Protein AF-A0A6J3LNY9-F1 (afdb_monomer)

Radius of gyration: 37.75 Å; Cα contacts (8 Å, |Δi|>4): 41; chains: 1; bounding box: 71×42×102 Å

Foldseek 3Di:
DQDDQDQDPVSLVVLVVVLVVLVVVDDPVSVVNNVSSVVSNVVNVVVVVVVVVVVVVVVVVVVVVVVVVVCVVPDDDPPPDPDDDDDPVNVVVVVVVVVVLVPDPPVVNVVVVVVVVVVVVVPPPPPVPPPDDDDDDDDDDDDDDDDDDPDDDDDDDDDD

Structure (mmCIF, N/CA/C/O backbone):
data_AF-A0A6J3LNY9-F1
#
_entry.id   AF-A0A6J3LNY9-F1
#
loop_
_atom_site.group_PDB
_atom_site.id
_atom_site.type_symbol
_atom_site.label_atom_id
_atom_site.label_alt_id
_atom_site.label_comp_id
_atom_site.label_asym_id
_atom_site.label_entity_id
_atom_site.label_seq_id
_atom_site.pdbx_PDB_ins_code
_atom_site.Cartn_x
_atom_site.Cartn_y
_atom_site.Cartn_z
_atom_site.occupancy
_atom_site.B_iso_or_equiv
_atom_site.auth_seq_id
_atom_site.auth_comp_id
_atom_site.auth_asym_id
_atom_site.auth_atom_id
_atom_site.pdbx_PDB_model_num
ATOM 1 N N . MET A 1 1 ? 9.062 6.032 -31.598 1.00 49.16 1 MET A N 1
ATOM 2 C CA . MET A 1 1 ? 7.936 6.271 -30.668 1.00 49.16 1 MET A CA 1
ATOM 3 C C . MET A 1 1 ? 8.388 5.946 -29.255 1.00 49.16 1 MET A C 1
ATOM 5 O O . MET A 1 1 ? 9.077 4.951 -29.087 1.00 49.16 1 MET A O 1
ATOM 9 N N . THR A 1 2 ? 8.086 6.791 -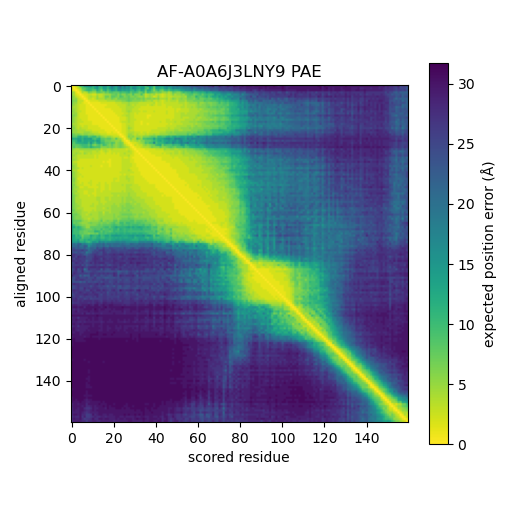28.270 1.00 60.56 2 THR A N 1
ATOM 10 C CA . THR A 1 2 ? 8.426 6.528 -26.861 1.00 60.56 2 THR A CA 1
ATOM 11 C C . THR A 1 2 ? 7.275 5.794 -26.175 1.00 60.56 2 THR A C 1
ATOM 13 O O . THR A 1 2 ? 6.154 6.304 -26.232 1.00 60.56 2 THR A O 1
ATOM 16 N N . PRO A 1 3 ? 7.514 4.640 -25.529 1.00 70.31 3 PRO A N 1
ATOM 17 C CA . PRO A 1 3 ? 6.469 3.907 -24.833 1.00 70.31 3 PRO A CA 1
ATOM 18 C C . PRO A 1 3 ? 5.988 4.672 -23.593 1.00 70.31 3 PRO A C 1
ATOM 20 O O . PRO A 1 3 ? 6.755 5.360 -22.907 1.00 70.31 3 PRO A O 1
ATOM 23 N N . VAL A 1 4 ? 4.690 4.551 -23.322 1.00 83.12 4 VAL A N 1
ATOM 24 C CA . VAL A 1 4 ? 4.055 5.019 -22.084 1.00 83.12 4 VAL A CA 1
ATOM 25 C C . VAL A 1 4 ? 4.653 4.250 -20.901 1.00 83.12 4 VAL A C 1
ATOM 27 O O . VAL A 1 4 ? 5.091 3.112 -21.059 1.00 83.12 4 VAL A O 1
ATOM 30 N N . THR A 1 5 ? 4.721 4.881 -19.724 1.00 88.75 5 THR A N 1
ATOM 31 C CA . THR A 1 5 ? 5.184 4.197 -18.508 1.00 88.75 5 THR A CA 1
ATOM 32 C C . THR A 1 5 ? 4.255 3.011 -18.232 1.00 88.75 5 THR A C 1
ATOM 34 O O . THR A 1 5 ? 3.054 3.239 -18.077 1.00 88.75 5 THR A O 1
ATOM 37 N N . PRO A 1 6 ? 4.760 1.768 -18.201 1.00 89.31 6 PRO A N 1
ATOM 38 C CA . PRO A 1 6 ? 3.914 0.616 -17.946 1.00 89.31 6 PRO A CA 1
ATOM 39 C C . PRO A 1 6 ? 3.489 0.590 -16.477 1.00 89.31 6 PRO A C 1
ATOM 41 O O . PRO A 1 6 ? 4.285 0.908 -15.596 1.00 89.31 6 PRO A O 1
ATOM 44 N N . VAL A 1 7 ? 2.240 0.202 -16.239 1.00 88.69 7 VAL A N 1
ATOM 45 C CA . VAL A 1 7 ? 1.678 -0.008 -14.894 1.00 88.69 7 VAL A CA 1
ATOM 46 C C . VAL A 1 7 ? 1.586 -1.507 -14.585 1.00 88.69 7 VAL A C 1
ATOM 48 O O . VAL A 1 7 ? 1.800 -1.924 -13.453 1.00 88.69 7 VAL A O 1
ATOM 51 N N . ASP A 1 8 ? 1.394 -2.326 -15.622 1.00 91.88 8 ASP A N 1
ATOM 52 C CA . ASP A 1 8 ? 1.154 -3.760 -15.484 1.00 91.88 8 ASP A CA 1
ATOM 53 C C . ASP A 1 8 ? 2.411 -4.593 -15.772 1.00 91.88 8 ASP A C 1
ATOM 55 O O . ASP A 1 8 ? 3.293 -4.202 -16.547 1.00 91.88 8 ASP A O 1
ATOM 59 N N . LEU A 1 9 ? 2.448 -5.818 -15.239 1.00 91.44 9 LEU A N 1
ATOM 60 C CA . LEU A 1 9 ? 3.546 -6.771 -15.445 1.00 91.44 9 LEU A CA 1
ATOM 61 C C . LEU A 1 9 ? 3.817 -7.064 -16.933 1.00 91.44 9 LEU A C 1
ATOM 63 O O . LEU A 1 9 ? 4.973 -7.164 -17.352 1.00 91.44 9 LEU A O 1
ATOM 67 N N . ALA A 1 10 ? 2.766 -7.163 -17.751 1.00 93.62 10 ALA A N 1
ATOM 68 C CA . ALA A 1 10 ? 2.891 -7.351 -19.197 1.00 93.62 10 ALA A CA 1
ATOM 69 C C . ALA A 1 10 ? 3.599 -6.159 -19.870 1.00 93.62 10 ALA A C 1
ATOM 71 O O . ALA A 1 10 ? 4.460 -6.337 -20.729 1.00 93.62 10 ALA A O 1
ATOM 72 N N . GLY A 1 11 ? 3.300 -4.934 -19.431 1.00 92.31 11 GLY A N 1
ATOM 73 C CA . GLY A 1 11 ? 3.968 -3.731 -19.922 1.00 92.31 11 GLY A CA 1
ATOM 74 C C . GLY A 1 11 ? 5.434 -3.656 -19.487 1.00 92.31 11 GLY A C 1
ATOM 75 O O . GLY A 1 11 ? 6.296 -3.291 -20.286 1.00 92.31 11 GLY A O 1
ATOM 76 N N . ILE A 1 12 ? 5.736 -4.044 -18.244 1.00 93.56 12 ILE A N 1
ATOM 77 C CA . ILE A 1 12 ? 7.108 -4.082 -17.712 1.00 93.56 12 ILE A CA 1
ATOM 78 C C . ILE A 1 12 ? 7.957 -5.116 -18.463 1.00 93.56 12 ILE A C 1
ATOM 80 O O . ILE A 1 12 ? 9.086 -4.822 -18.857 1.00 93.56 12 ILE A O 1
ATOM 84 N N . THR A 1 13 ? 7.419 -6.315 -18.698 1.00 94.31 13 THR A N 1
ATOM 85 C CA . THR A 1 13 ? 8.114 -7.377 -19.446 1.00 94.31 13 THR A CA 1
ATOM 86 C C . THR A 1 13 ? 8.348 -6.984 -20.903 1.00 94.31 13 THR A C 1
ATOM 88 O O . THR A 1 13 ? 9.477 -7.099 -21.379 1.00 94.31 13 THR A O 1
ATOM 91 N N . ALA A 1 14 ? 7.347 -6.404 -21.572 1.00 94.31 14 ALA A N 1
ATOM 92 C CA . ALA A 1 14 ? 7.508 -5.864 -22.920 1.00 94.31 14 ALA A CA 1
ATOM 93 C C . ALA A 1 14 ? 8.580 -4.760 -22.981 1.00 94.31 14 ALA A C 1
ATOM 95 O O . ALA A 1 14 ? 9.431 -4.772 -23.873 1.00 94.31 14 ALA A O 1
ATOM 96 N N . LEU A 1 15 ? 8.590 -3.830 -22.017 1.00 93.94 15 LEU A N 1
ATOM 97 C CA . LEU A 1 15 ? 9.594 -2.763 -21.943 1.00 93.94 15 LEU A CA 1
ATOM 98 C C . LEU A 1 15 ? 11.005 -3.322 -21.718 1.00 93.94 15 LEU A C 1
ATOM 100 O O . LEU A 1 15 ? 11.955 -2.867 -22.353 1.00 93.94 15 LEU A O 1
ATOM 104 N N . ARG A 1 16 ? 11.148 -4.341 -20.867 1.00 94.19 16 ARG A N 1
ATOM 105 C CA . ARG A 1 16 ? 12.418 -5.046 -20.651 1.00 94.19 16 ARG A CA 1
ATOM 106 C C . ARG A 1 16 ? 12.937 -5.686 -21.943 1.00 94.19 16 ARG A C 1
ATOM 108 O O . ARG A 1 16 ? 14.130 -5.602 -22.227 1.00 94.19 16 ARG A O 1
ATOM 115 N N . ASP A 1 17 ? 12.063 -6.294 -22.737 1.00 94.38 17 ASP A N 1
ATOM 116 C CA . ASP A 1 17 ? 12.452 -6.937 -23.995 1.00 94.38 17 ASP A CA 1
ATOM 117 C C . ASP A 1 17 ? 12.798 -5.901 -25.089 1.00 94.38 17 ASP A C 1
ATOM 119 O O . ASP A 1 17 ? 13.647 -6.153 -25.946 1.00 94.38 17 ASP A O 1
ATOM 123 N N . VAL A 1 18 ? 12.201 -4.701 -25.051 1.00 92.75 18 VAL A N 1
ATOM 124 C CA . VAL A 1 18 ? 12.632 -3.549 -25.869 1.00 92.75 18 VAL A CA 1
ATOM 125 C C . VAL A 1 18 ? 14.023 -3.067 -25.450 1.00 92.75 18 VAL A C 1
ATOM 127 O O . VAL A 1 18 ? 14.888 -2.931 -26.308 1.00 92.75 18 VAL A O 1
ATOM 130 N N . ILE A 1 19 ? 14.272 -2.890 -24.149 1.00 92.94 19 ILE A N 1
ATOM 131 C CA . ILE A 1 19 ? 15.594 -2.510 -23.619 1.00 92.94 19 ILE A CA 1
ATOM 132 C C . ILE A 1 19 ? 16.662 -3.511 -24.065 1.00 92.94 19 ILE A C 1
ATOM 134 O O . ILE A 1 19 ? 17.732 -3.112 -24.510 1.00 92.94 19 ILE A O 1
ATOM 138 N N . ARG A 1 20 ? 16.366 -4.815 -24.002 1.00 93.31 20 ARG A N 1
ATOM 139 C CA . ARG A 1 20 ? 17.298 -5.863 -24.441 1.00 93.31 20 ARG A CA 1
ATOM 140 C C . ARG A 1 20 ? 17.686 -5.720 -25.916 1.00 93.31 20 ARG A C 1
ATOM 142 O O . ARG A 1 20 ? 18.844 -5.948 -26.241 1.00 93.31 20 ARG A O 1
ATOM 149 N N . ARG A 1 21 ? 16.743 -5.334 -26.781 1.00 90.25 21 ARG A N 1
ATOM 150 C CA . ARG A 1 21 ? 17.007 -5.073 -28.206 1.00 90.25 21 ARG A CA 1
ATOM 151 C C . ARG A 1 21 ? 17.823 -3.800 -28.410 1.00 90.25 21 ARG A C 1
ATOM 153 O O . ARG A 1 21 ? 18.795 -3.832 -29.150 1.00 90.25 21 ARG A O 1
ATOM 160 N N . ASP A 1 22 ? 17.487 -2.721 -27.705 1.00 90.00 22 ASP A N 1
ATOM 161 C CA . ASP A 1 22 ? 18.223 -1.453 -27.807 1.00 90.00 22 ASP A CA 1
ATOM 162 C C . ASP A 1 22 ? 19.680 -1.576 -27.309 1.00 90.00 22 ASP A C 1
ATOM 164 O O . ASP A 1 22 ? 20.552 -0.862 -27.784 1.00 90.00 22 ASP A O 1
ATOM 168 N N . VAL A 1 23 ? 19.969 -2.499 -26.382 1.00 90.62 23 VAL A N 1
ATOM 169 C CA . VAL A 1 23 ? 21.345 -2.816 -25.940 1.00 90.62 23 VAL A CA 1
ATOM 170 C C . VAL A 1 23 ? 22.136 -3.596 -26.997 1.00 90.62 23 VAL A C 1
ATOM 172 O O . VAL A 1 23 ? 23.360 -3.522 -27.018 1.00 90.62 23 VAL A O 1
ATOM 175 N N . GLN A 1 24 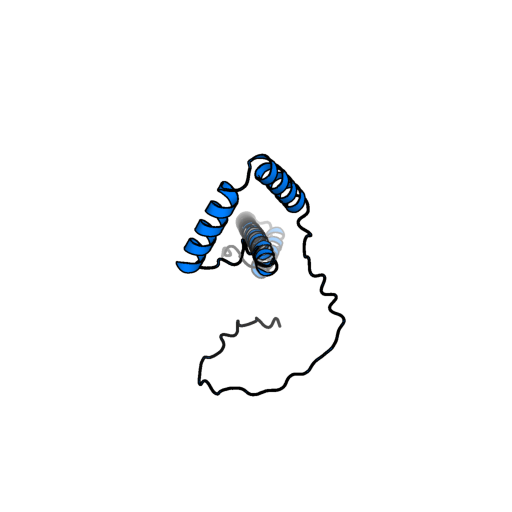? 21.468 -4.369 -27.855 1.00 89.12 24 GLN A N 1
ATOM 176 C CA . GLN A 1 24 ? 22.127 -5.136 -28.921 1.00 89.12 24 GLN A CA 1
ATOM 177 C C . GLN A 1 24 ? 22.476 -4.266 -30.136 1.00 89.12 24 GLN A C 1
ATOM 179 O O . GLN A 1 24 ? 23.406 -4.592 -30.868 1.00 89.12 24 GLN A O 1
ATOM 184 N N . ASP A 1 25 ? 21.753 -3.165 -30.327 1.00 84.19 25 ASP A N 1
ATOM 185 C CA . ASP A 1 25 ? 21.908 -2.218 -31.429 1.00 84.19 25 ASP A CA 1
ATOM 186 C C . ASP A 1 25 ? 22.476 -0.896 -30.892 1.00 84.19 25 ASP A C 1
ATOM 188 O O . ASP A 1 25 ? 21.738 0.052 -30.657 1.00 84.19 25 ASP A O 1
ATOM 192 N N . LEU A 1 26 ? 23.776 -0.855 -30.577 1.00 84.06 26 LEU A N 1
ATOM 193 C CA . LEU A 1 26 ? 24.448 0.295 -29.947 1.00 84.06 26 LEU A CA 1
ATOM 194 C C . LEU A 1 26 ? 24.880 1.340 -30.992 1.00 84.06 26 LEU A C 1
ATOM 196 O O . LEU A 1 26 ? 26.055 1.433 -31.346 1.00 84.06 26 LEU A O 1
ATOM 200 N N . ASP A 1 27 ? 23.925 2.137 -31.471 1.00 85.19 27 ASP A N 1
ATOM 201 C CA . ASP A 1 27 ? 24.157 3.355 -32.247 1.00 85.19 27 ASP A CA 1
ATOM 202 C C . ASP A 1 27 ? 23.900 4.625 -31.398 1.00 85.19 27 ASP A C 1
ATOM 204 O O . ASP A 1 27 ? 23.407 4.590 -30.265 1.00 85.19 27 ASP A O 1
ATOM 208 N N . SER A 1 28 ? 24.247 5.801 -31.922 1.00 75.62 28 SER A N 1
ATOM 209 C CA . SER A 1 28 ? 24.056 7.067 -31.195 1.00 75.62 28 SER A CA 1
ATOM 210 C C . SER A 1 28 ? 22.579 7.400 -30.918 1.00 75.62 28 SER A C 1
ATOM 212 O O . SER A 1 28 ? 22.269 8.045 -29.912 1.00 75.62 28 SER A O 1
ATOM 214 N N . GLY A 1 29 ? 21.649 6.945 -31.764 1.00 78.88 29 GLY A N 1
ATOM 215 C CA . GLY A 1 29 ? 20.207 7.117 -31.575 1.00 78.88 29 GLY A CA 1
ATOM 216 C C . GLY A 1 29 ? 19.612 6.148 -30.546 1.00 78.88 29 GLY A C 1
ATOM 217 O O . GLY A 1 29 ? 18.656 6.492 -29.839 1.00 78.88 29 GLY A O 1
ATOM 218 N N . SER A 1 30 ? 20.186 4.959 -30.418 1.00 80.00 30 SER A N 1
ATOM 219 C CA . SER A 1 30 ? 19.773 3.884 -29.533 1.00 80.00 30 SER A CA 1
ATOM 220 C C . SER A 1 30 ? 20.188 4.176 -28.104 1.00 80.00 30 SER A C 1
ATOM 222 O O . SER A 1 30 ? 19.387 3.935 -27.208 1.00 80.00 30 SER A O 1
ATOM 224 N N . HIS A 1 31 ? 21.330 4.837 -27.879 1.00 87.75 31 HIS A N 1
ATOM 225 C CA . HIS A 1 31 ? 21.722 5.331 -26.556 1.00 87.75 31 HIS A CA 1
ATOM 226 C C . HIS A 1 31 ? 20.648 6.236 -25.935 1.00 87.75 31 HIS A C 1
ATOM 228 O O . HIS A 1 31 ? 20.251 6.040 -24.783 1.00 87.75 31 HIS A O 1
ATOM 234 N N . HIS A 1 32 ? 20.111 7.187 -26.707 1.00 89.00 32 HIS A N 1
ATOM 235 C CA . HIS A 1 32 ? 19.043 8.078 -26.232 1.00 89.00 32 HIS A CA 1
ATOM 236 C C . HIS A 1 32 ? 17.734 7.329 -25.958 1.00 89.00 32 HIS A C 1
ATOM 238 O O . HIS A 1 32 ? 17.039 7.591 -24.973 1.00 89.00 32 HIS A O 1
ATOM 244 N N . ARG A 1 33 ? 17.372 6.382 -26.831 1.00 90.19 33 ARG A N 1
ATOM 245 C CA . ARG A 1 33 ? 16.165 5.553 -26.668 1.00 90.19 33 ARG A CA 1
ATOM 246 C C . ARG A 1 3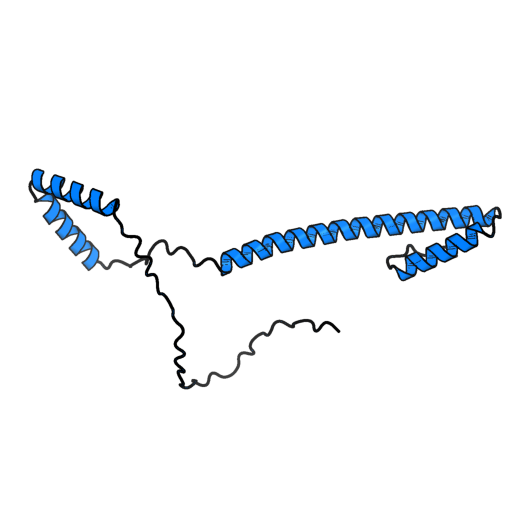3 ? 16.280 4.638 -25.448 1.00 90.19 33 ARG A C 1
ATOM 248 O O . ARG A 1 33 ? 15.356 4.601 -24.637 1.00 90.19 33 ARG A O 1
ATOM 255 N N . LEU A 1 34 ? 17.431 3.996 -25.277 1.00 92.06 34 LEU A N 1
ATOM 256 C CA . LEU A 1 34 ? 17.773 3.148 -24.144 1.00 92.06 34 LEU A CA 1
ATOM 257 C C . LEU A 1 34 ? 17.680 3.928 -22.833 1.00 92.06 34 LEU A C 1
ATOM 259 O O . LEU A 1 34 ? 17.000 3.483 -21.910 1.00 92.06 34 LEU A O 1
ATOM 263 N N . GLN A 1 35 ? 18.271 5.125 -22.770 1.00 92.75 35 GLN A N 1
ATOM 264 C CA . GLN A 1 35 ? 18.183 5.988 -21.591 1.00 92.75 35 GLN A CA 1
ATOM 265 C C . GLN A 1 35 ? 16.724 6.286 -21.219 1.00 92.75 35 GLN A C 1
ATOM 267 O O . GLN A 1 35 ? 16.339 6.153 -20.056 1.00 92.75 35 GLN A O 1
ATOM 272 N N . LYS A 1 36 ? 15.882 6.631 -22.201 1.00 92.69 36 LYS A N 1
ATOM 273 C CA . LYS A 1 36 ? 14.449 6.866 -21.968 1.00 92.69 36 LYS A CA 1
ATOM 274 C C . LYS A 1 36 ? 13.731 5.614 -21.472 1.00 92.69 36 LYS A C 1
ATOM 276 O O . LYS A 1 36 ? 12.925 5.706 -20.550 1.00 92.69 36 LYS A O 1
ATOM 281 N N . HIS A 1 37 ? 14.000 4.452 -22.060 1.00 93.50 37 HIS A N 1
ATOM 282 C CA . HIS A 1 37 ? 13.359 3.202 -21.656 1.00 93.50 37 HIS A CA 1
ATOM 283 C C . HIS A 1 37 ? 13.766 2.774 -20.242 1.00 93.50 37 HIS A C 1
ATOM 285 O O . HIS A 1 37 ? 12.905 2.369 -19.463 1.00 93.50 37 HIS A O 1
ATOM 291 N N . VAL A 1 38 ? 15.034 2.952 -19.869 1.00 94.31 38 VAL A N 1
ATOM 292 C CA . VAL A 1 38 ? 15.518 2.707 -18.501 1.00 94.31 38 VAL A CA 1
ATOM 293 C C . VAL A 1 38 ? 14.852 3.657 -17.505 1.00 94.31 38 VAL A C 1
ATOM 295 O O . VAL A 1 38 ? 14.363 3.207 -16.472 1.00 94.31 38 VAL A O 1
ATOM 298 N N . GLN A 1 39 ? 14.740 4.950 -17.829 1.00 95.25 39 GLN A N 1
ATOM 299 C CA . GLN A 1 39 ? 14.010 5.907 -16.987 1.00 95.25 39 GLN A CA 1
ATOM 300 C C . GLN A 1 39 ? 12.540 5.505 -16.800 1.00 95.25 39 GLN A C 1
ATOM 302 O O . GLN A 1 39 ? 12.005 5.602 -15.697 1.00 95.25 39 GLN A O 1
ATOM 307 N N . LYS A 1 40 ? 11.881 5.013 -17.856 1.00 94.50 40 LYS A N 1
ATOM 308 C CA . LYS A 1 40 ? 10.500 4.515 -17.777 1.00 94.50 40 LYS A CA 1
ATOM 309 C C . LYS A 1 40 ? 10.376 3.271 -16.910 1.00 94.50 40 LYS A C 1
ATOM 311 O O . LYS A 1 40 ? 9.437 3.193 -16.123 1.00 94.50 40 LYS A O 1
ATOM 316 N N . LEU A 1 41 ? 11.318 2.340 -17.022 1.00 94.62 41 LEU A N 1
ATOM 317 C CA . LEU A 1 41 ? 11.351 1.144 -16.188 1.00 94.62 41 LEU A CA 1
ATOM 318 C C . LEU A 1 41 ? 11.565 1.503 -14.711 1.00 94.62 41 LEU A C 1
ATOM 320 O O . LEU A 1 41 ? 10.833 1.007 -13.860 1.00 94.62 41 LEU A O 1
ATOM 324 N N . SER A 1 42 ? 12.498 2.415 -14.418 1.00 95.44 42 SER A N 1
ATOM 325 C CA . SER A 1 42 ? 12.708 2.946 -13.064 1.00 95.44 42 SER A CA 1
ATOM 326 C C . SER A 1 42 ? 11.431 3.575 -12.521 1.00 95.44 42 SER A C 1
ATOM 328 O O . SER A 1 42 ? 11.023 3.287 -11.399 1.00 95.44 42 SER A O 1
ATOM 330 N N . LYS A 1 43 ? 10.746 4.385 -13.340 1.00 95.69 43 LYS A N 1
ATOM 331 C CA . LYS A 1 43 ? 9.515 5.043 -12.907 1.00 95.69 43 LYS A CA 1
ATOM 332 C C . LYS A 1 43 ? 8.378 4.059 -12.643 1.00 95.69 43 LYS A C 1
ATOM 334 O O . LYS A 1 43 ? 7.630 4.251 -11.690 1.00 95.69 43 LYS A O 1
ATOM 339 N N . ALA A 1 44 ? 8.250 3.025 -13.473 1.00 95.00 44 ALA A N 1
ATOM 340 C CA . ALA A 1 44 ? 7.291 1.949 -13.252 1.00 95.00 44 ALA A CA 1
ATOM 341 C C . ALA A 1 44 ? 7.577 1.228 -11.926 1.00 95.00 44 ALA A C 1
ATOM 343 O O . ALA A 1 44 ? 6.673 1.078 -11.115 1.00 95.00 44 ALA A O 1
ATOM 344 N N . ALA A 1 45 ? 8.842 0.883 -11.659 1.00 94.75 45 ALA A N 1
ATOM 345 C CA . ALA A 1 45 ? 9.242 0.240 -10.410 1.00 94.75 45 ALA A CA 1
ATOM 346 C C . ALA A 1 45 ? 8.943 1.108 -9.174 1.00 94.75 45 ALA A C 1
ATOM 348 O O . ALA A 1 45 ? 8.376 0.609 -8.206 1.00 94.75 45 ALA A O 1
ATOM 349 N N . GLU A 1 46 ? 9.261 2.407 -9.214 1.00 96.00 46 GLU A N 1
ATOM 350 C CA . GLU A 1 46 ? 8.912 3.353 -8.141 1.00 96.00 46 GLU A CA 1
ATOM 351 C C . GLU A 1 46 ? 7.410 3.354 -7.840 1.00 96.00 46 GLU A C 1
ATOM 353 O O . GLU A 1 46 ? 7.013 3.312 -6.676 1.00 96.00 46 GLU A O 1
ATOM 358 N N . ILE A 1 47 ? 6.578 3.402 -8.885 1.00 94.56 47 ILE A N 1
ATOM 359 C CA . ILE A 1 47 ? 5.118 3.408 -8.747 1.00 94.56 47 ILE A CA 1
ATOM 360 C C . ILE A 1 47 ? 4.643 2.085 -8.144 1.00 94.56 47 ILE A C 1
ATOM 362 O O . ILE A 1 47 ? 3.896 2.112 -7.170 1.00 94.56 47 ILE A O 1
ATOM 366 N N . SER A 1 48 ? 5.117 0.946 -8.655 1.00 94.25 48 SER A N 1
ATOM 367 C CA . SER A 1 48 ? 4.734 -0.373 -8.142 1.00 94.25 48 SER A CA 1
ATOM 368 C C . SER A 1 48 ? 5.124 -0.561 -6.673 1.00 94.25 48 SER A C 1
ATOM 370 O O . SER A 1 48 ? 4.333 -1.089 -5.894 1.00 94.25 48 SER A O 1
ATOM 372 N N . PHE A 1 49 ? 6.309 -0.102 -6.257 1.00 95.50 49 PHE A N 1
ATOM 373 C CA . PHE A 1 49 ? 6.713 -0.167 -4.849 1.00 95.50 49 PHE A CA 1
ATOM 374 C C . PHE A 1 49 ? 5.895 0.771 -3.962 1.00 95.50 49 PHE A C 1
ATOM 376 O O . PHE A 1 49 ? 5.511 0.382 -2.858 1.00 95.50 49 PHE A O 1
ATOM 383 N N . ALA A 1 50 ? 5.600 1.986 -4.432 1.00 96.69 50 ALA A N 1
ATOM 384 C CA . ALA A 1 50 ? 4.744 2.913 -3.701 1.00 96.69 50 ALA A CA 1
ATOM 385 C C . ALA A 1 50 ? 3.330 2.341 -3.518 1.00 96.69 50 ALA A C 1
ATOM 387 O O . ALA A 1 50 ? 2.783 2.387 -2.417 1.00 96.69 50 ALA A O 1
ATOM 388 N N . GLU A 1 51 ? 2.758 1.757 -4.569 1.00 95.56 51 GLU A N 1
ATOM 389 C CA . GLU A 1 51 ? 1.453 1.102 -4.524 1.00 95.56 51 GLU A CA 1
ATOM 390 C C . GLU A 1 51 ? 1.454 -0.094 -3.568 1.00 95.56 51 GLU A C 1
ATOM 392 O O . GLU A 1 51 ? 0.585 -0.185 -2.700 1.00 95.56 51 GLU A O 1
ATOM 397 N N . TYR A 1 52 ? 2.468 -0.961 -3.654 1.00 96.44 52 TYR A N 1
ATOM 398 C CA . TYR A 1 52 ? 2.618 -2.099 -2.749 1.00 96.44 52 TYR A CA 1
ATOM 399 C C . TYR A 1 52 ? 2.668 -1.658 -1.279 1.00 96.44 52 TYR A C 1
ATOM 401 O O . TYR A 1 52 ? 1.920 -2.187 -0.458 1.00 96.44 52 TYR A O 1
ATOM 409 N N . ALA A 1 53 ? 3.468 -0.640 -0.948 1.00 97.94 53 ALA A N 1
ATOM 410 C CA . ALA A 1 53 ? 3.565 -0.120 0.417 1.00 97.94 53 ALA A CA 1
ATOM 411 C C . ALA A 1 53 ? 2.226 0.445 0.936 1.00 97.94 53 ALA A C 1
ATOM 413 O O . ALA A 1 53 ? 1.893 0.303 2.117 1.00 97.94 53 ALA A O 1
ATOM 414 N N . LEU A 1 54 ? 1.428 1.076 0.066 1.00 97.94 54 LEU A N 1
ATOM 415 C CA . LEU A 1 54 ? 0.088 1.558 0.419 1.00 97.94 54 LEU A CA 1
ATOM 416 C C . LEU A 1 54 ? -0.890 0.402 0.661 1.00 97.94 54 LEU A C 1
ATOM 418 O O . LEU A 1 54 ? -1.656 0.443 1.629 1.00 97.94 54 LEU A O 1
ATOM 422 N N . LEU A 1 55 ? -0.857 -0.624 -0.192 1.00 97.88 55 LEU A N 1
ATOM 423 C CA . LEU A 1 55 ? -1.700 -1.814 -0.070 1.00 97.88 55 LEU A CA 1
ATOM 424 C C . LEU A 1 55 ? -1.366 -2.617 1.189 1.00 97.88 55 LEU A C 1
ATOM 426 O O . LEU A 1 55 ? -2.273 -2.981 1.936 1.00 97.88 55 LEU A O 1
ATOM 430 N N . GLU A 1 56 ? -0.083 -2.831 1.467 1.00 98.06 56 GLU A N 1
ATOM 431 C CA . GLU A 1 56 ? 0.401 -3.492 2.681 1.00 98.06 56 GLU A CA 1
ATOM 432 C C . GLU A 1 56 ? -0.083 -2.753 3.933 1.00 98.06 56 GLU A C 1
ATOM 434 O O . GLU A 1 56 ? -0.772 -3.326 4.778 1.00 98.06 56 GLU A O 1
ATOM 439 N N . ARG A 1 57 ? 0.137 -1.434 3.995 1.00 98.25 57 ARG A N 1
ATOM 440 C CA . ARG A 1 57 ? -0.328 -0.607 5.115 1.00 98.25 57 ARG A CA 1
ATOM 441 C C . ARG A 1 57 ? -1.847 -0.658 5.295 1.00 98.25 57 ARG A C 1
ATOM 443 O O . ARG A 1 57 ? -2.341 -0.634 6.427 1.00 98.25 57 ARG A O 1
ATOM 450 N N . ARG A 1 58 ? -2.607 -0.694 4.197 1.00 98.00 58 ARG A N 1
ATOM 451 C CA . ARG A 1 58 ? -4.070 -0.810 4.244 1.00 98.00 58 ARG A CA 1
ATOM 452 C C . ARG A 1 58 ? -4.503 -2.175 4.769 1.00 98.00 58 ARG A C 1
ATOM 454 O O . ARG A 1 58 ? -5.410 -2.225 5.601 1.00 98.00 58 ARG A O 1
ATOM 461 N N . ASN A 1 59 ? -3.865 -3.248 4.316 1.00 98.31 59 ASN A N 1
ATOM 462 C CA . ASN A 1 59 ? -4.143 -4.603 4.780 1.00 98.31 59 ASN A CA 1
ATOM 463 C C . ASN A 1 59 ? -3.853 -4.748 6.276 1.00 98.31 59 ASN A C 1
ATOM 465 O O . ASN A 1 59 ? -4.720 -5.220 7.011 1.00 98.31 59 ASN A O 1
ATOM 469 N N . ASP A 1 60 ? -2.723 -4.227 6.753 1.00 98.25 60 ASP A N 1
ATOM 470 C CA . ASP A 1 60 ? -2.376 -4.215 8.177 1.00 98.25 60 ASP A CA 1
ATOM 471 C C . ASP A 1 60 ? -3.411 -3.474 9.025 1.00 98.25 60 ASP A C 1
ATOM 473 O O . ASP A 1 60 ? -3.823 -3.940 10.092 1.00 98.25 60 ASP A O 1
ATOM 477 N N . PHE A 1 61 ? -3.851 -2.303 8.555 1.00 98.00 61 PHE A N 1
ATOM 478 C CA . PHE A 1 61 ? -4.894 -1.533 9.224 1.00 98.00 61 PHE A CA 1
ATOM 479 C C . PHE A 1 61 ? -6.194 -2.342 9.332 1.00 98.00 61 PHE A C 1
ATOM 481 O O . PHE A 1 61 ? -6.760 -2.467 10.420 1.00 98.00 61 PHE A O 1
ATOM 488 N N . LEU A 1 62 ? -6.637 -2.943 8.225 1.00 97.56 62 LEU A N 1
ATOM 489 C CA . LEU A 1 62 ? -7.848 -3.761 8.194 1.00 97.56 62 LEU A CA 1
ATOM 490 C C . LEU A 1 62 ? -7.726 -5.002 9.079 1.00 97.56 62 LEU A C 1
ATOM 492 O O . LEU A 1 62 ? -8.682 -5.350 9.768 1.00 97.56 62 LEU A O 1
ATOM 496 N N . GLN A 1 63 ? -6.564 -5.649 9.116 1.00 97.88 63 GLN A N 1
ATOM 497 C CA . GLN A 1 63 ? -6.321 -6.806 9.972 1.00 97.88 63 GLN A CA 1
ATOM 498 C C . GLN A 1 63 ? -6.410 -6.442 11.459 1.00 97.88 63 GLN A C 1
ATOM 500 O O . GLN A 1 63 ? -7.022 -7.178 12.240 1.00 97.88 63 GLN A O 1
ATOM 505 N N . LYS A 1 64 ? -5.872 -5.284 11.858 1.00 97.44 64 LYS A N 1
ATOM 506 C CA . LYS A 1 64 ? -5.992 -4.773 13.233 1.00 97.44 64 LYS A CA 1
ATOM 507 C C . LYS A 1 64 ? -7.450 -4.499 13.592 1.00 97.44 64 LYS A C 1
ATOM 509 O O . LYS A 1 64 ? -7.942 -5.042 14.577 1.00 97.44 64 LYS A O 1
ATOM 514 N N . THR A 1 65 ? -8.176 -3.758 12.757 1.00 96.56 65 THR A N 1
ATOM 515 C CA . THR A 1 65 ? -9.593 -3.452 13.013 1.00 96.56 65 THR A CA 1
ATOM 516 C C . THR A 1 65 ? -10.467 -4.706 13.011 1.00 96.56 65 THR A C 1
ATOM 518 O O . THR A 1 65 ? -11.328 -4.856 13.875 1.00 96.56 65 THR A O 1
ATOM 521 N N . ASN A 1 66 ? -10.246 -5.640 12.085 1.00 96.88 66 ASN A N 1
ATOM 522 C CA . ASN A 1 66 ? -11.023 -6.877 12.007 1.00 96.88 66 ASN A CA 1
ATOM 523 C C . ASN A 1 66 ? -10.740 -7.814 13.180 1.00 96.88 66 ASN A C 1
ATOM 525 O O . ASN A 1 66 ? -11.669 -8.431 13.702 1.00 96.88 66 ASN A O 1
ATOM 529 N N . SER A 1 67 ? -9.480 -7.926 13.610 1.00 95.56 67 SER A N 1
ATOM 530 C CA . SER A 1 67 ? -9.138 -8.738 14.779 1.00 95.56 67 SER A CA 1
ATOM 531 C C . SER A 1 67 ? -9.790 -8.176 16.044 1.00 95.56 67 SER A C 1
ATOM 533 O O . SER A 1 67 ? -10.408 -8.937 16.790 1.00 95.56 67 SER A O 1
ATOM 535 N N . GLU A 1 68 ? -9.782 -6.855 16.224 1.00 92.62 68 GLU A N 1
ATOM 536 C CA . GLU A 1 68 ? -10.492 -6.190 17.316 1.00 92.62 68 GLU A CA 1
ATOM 537 C C . GLU A 1 68 ? -12.014 -6.373 17.221 1.00 92.62 68 GLU A C 1
ATOM 539 O O . GLU A 1 68 ? -12.656 -6.761 18.197 1.00 92.62 68 GLU A O 1
ATOM 544 N N . ALA A 1 69 ? -12.612 -6.146 16.049 1.00 93.38 69 ALA A N 1
ATOM 545 C CA . ALA A 1 69 ? -14.049 -6.314 15.843 1.00 93.38 69 ALA A CA 1
ATOM 546 C C . ALA A 1 69 ? -14.496 -7.754 16.132 1.00 93.38 69 ALA A C 1
ATOM 548 O O . ALA A 1 69 ? -15.551 -7.967 16.733 1.00 93.38 69 ALA A O 1
ATOM 549 N N . ARG A 1 70 ? -13.679 -8.746 15.758 1.00 94.75 70 ARG A N 1
ATOM 550 C CA . ARG A 1 70 ? -13.918 -10.156 16.081 1.00 94.75 70 ARG A CA 1
ATOM 551 C C . ARG A 1 70 ? -13.914 -10.385 17.591 1.00 94.75 70 ARG A C 1
ATOM 553 O O . ARG A 1 70 ? -14.848 -11.005 18.088 1.00 94.75 70 ARG A O 1
ATOM 560 N N . VAL A 1 71 ? -12.933 -9.833 18.310 1.00 92.62 71 VAL A N 1
ATOM 561 C CA . VAL A 1 71 ? -12.865 -9.907 19.781 1.00 92.62 71 VAL A CA 1
ATOM 562 C C . VAL A 1 71 ? -14.075 -9.232 20.426 1.00 92.62 71 VAL A C 1
ATOM 564 O O . VAL A 1 71 ? -14.677 -9.809 21.327 1.00 92.62 71 VAL A O 1
ATOM 567 N N . ARG A 1 72 ? -14.490 -8.052 19.956 1.00 87.62 72 ARG A N 1
ATOM 568 C CA . ARG A 1 72 ? -15.672 -7.345 20.483 1.00 87.62 72 ARG A CA 1
ATOM 569 C C . ARG A 1 72 ? -16.967 -8.130 20.269 1.00 87.62 72 ARG A C 1
ATOM 571 O O . ARG A 1 72 ? -17.824 -8.117 21.140 1.00 87.62 72 ARG A O 1
ATOM 578 N N . ARG A 1 73 ? -17.107 -8.826 19.134 1.00 88.00 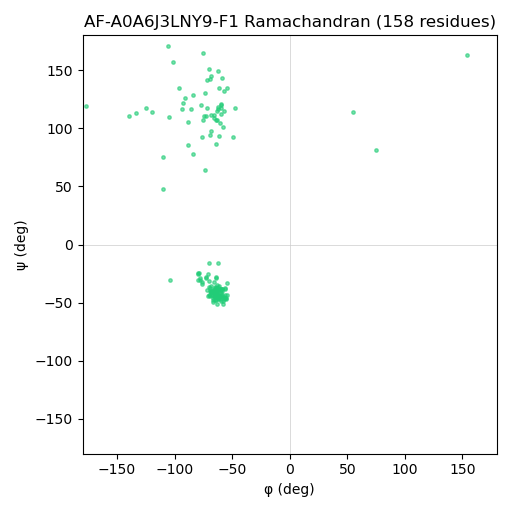73 ARG A N 1
ATOM 579 C CA . ARG A 1 73 ? -18.270 -9.686 18.852 1.00 88.00 73 ARG A CA 1
ATOM 580 C C . ARG A 1 73 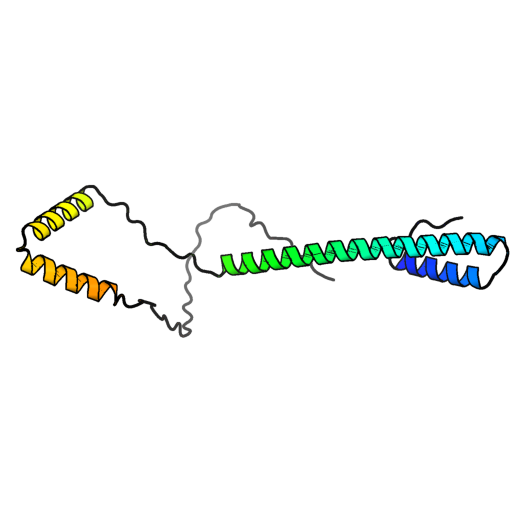? -18.274 -10.966 19.688 1.00 88.00 73 ARG A C 1
ATOM 582 O O . ARG A 1 73 ? -19.340 -11.400 20.105 1.00 88.00 73 ARG A O 1
ATOM 589 N N . SER A 1 74 ? -17.111 -11.585 19.910 1.00 88.44 74 SER A N 1
ATOM 590 C CA . SER A 1 74 ? -17.013 -12.830 20.687 1.00 88.44 74 SER A CA 1
ATOM 591 C C . SER A 1 74 ? -17.057 -12.598 22.195 1.00 88.44 74 SER A C 1
ATOM 593 O O . SER A 1 74 ? -17.505 -13.463 22.947 1.00 88.44 74 SER A O 1
ATOM 595 N N . THR A 1 75 ? -16.564 -11.449 22.653 1.00 87.75 75 THR A N 1
ATOM 596 C CA . THR A 1 75 ? -16.571 -11.092 24.069 1.00 87.75 75 THR A CA 1
ATOM 597 C C . THR A 1 75 ? -17.998 -10.763 24.465 1.00 87.75 75 THR A C 1
ATOM 599 O O . THR A 1 75 ? -18.553 -9.751 24.043 1.00 87.75 75 THR A O 1
ATOM 602 N N . ARG A 1 76 ? -18.605 -11.628 25.282 1.00 79.81 76 ARG A N 1
ATOM 603 C CA . ARG A 1 76 ? -19.920 -11.350 25.864 1.00 79.81 76 ARG A CA 1
ATOM 604 C C . ARG A 1 76 ? -19.858 -10.001 26.598 1.00 79.81 76 ARG A C 1
ATOM 606 O O . ARG A 1 76 ? -18.891 -9.773 27.329 1.00 79.81 76 ARG A O 1
ATOM 613 N N . PRO A 1 77 ? -20.845 -9.107 26.420 1.00 75.81 77 PRO A N 1
ATOM 614 C CA . PRO A 1 77 ? -20.840 -7.821 27.102 1.00 75.81 77 PRO A CA 1
ATOM 615 C C . PRO A 1 77 ? -20.781 -8.049 28.613 1.00 75.81 77 PRO A C 1
ATOM 617 O O . PRO A 1 77 ? -21.537 -8.856 29.159 1.00 75.81 77 PRO A O 1
ATOM 620 N N . LYS A 1 78 ? -19.875 -7.341 29.297 1.00 70.25 78 LYS A N 1
ATOM 621 C CA . LYS A 1 78 ? -19.847 -7.317 30.759 1.00 70.25 78 LYS A CA 1
ATOM 622 C C . LYS A 1 78 ? -21.093 -6.572 31.221 1.00 70.25 78 LYS A C 1
ATOM 624 O O . LYS A 1 78 ? -21.127 -5.344 31.222 1.00 70.25 78 LYS A O 1
ATOM 629 N N . VAL A 1 79 ? -22.127 -7.323 31.575 1.00 72.50 79 VAL A N 1
ATOM 630 C CA . VAL A 1 79 ? -23.327 -6.779 32.204 1.00 72.50 79 VAL A CA 1
ATOM 631 C C . VAL A 1 79 ? -22.885 -6.204 33.553 1.00 72.50 79 VAL A C 1
ATOM 633 O O . VAL A 1 79 ? -22.530 -6.954 34.455 1.00 72.50 79 VAL A O 1
ATOM 636 N N . ILE A 1 80 ? -22.841 -4.870 33.673 1.00 74.44 80 ILE A N 1
ATOM 637 C CA . ILE A 1 80 ? -22.493 -4.153 34.924 1.00 74.44 80 ILE A CA 1
ATOM 638 C C . ILE A 1 80 ? -23.511 -4.472 36.041 1.00 74.44 80 ILE A C 1
ATOM 640 O O . ILE A 1 80 ? -23.241 -4.289 37.223 1.00 74.44 80 ILE A O 1
ATOM 644 N N . GLY A 1 81 ? -24.657 -5.025 35.657 1.00 73.19 81 GLY A N 1
ATOM 645 C CA . GLY A 1 81 ? -25.706 -5.566 36.500 1.00 73.19 81 GLY A CA 1
ATOM 646 C C . GLY A 1 81 ? -27.024 -5.494 35.739 1.00 73.19 81 GLY A C 1
ATOM 647 O O . GLY A 1 81 ? -27.141 -4.767 34.748 1.00 73.19 81 GLY A O 1
ATOM 648 N N . THR A 1 82 ? -28.029 -6.237 36.187 1.00 71.75 82 THR A N 1
ATOM 649 C CA . THR A 1 82 ? -29.399 -6.012 35.722 1.00 71.75 82 THR A CA 1
ATOM 650 C C . THR A 1 82 ? -29.909 -4.755 36.416 1.00 71.75 82 THR A C 1
ATOM 652 O O . THR A 1 82 ? -30.161 -4.770 37.620 1.00 71.75 82 THR A O 1
ATOM 655 N N . ALA A 1 83 ? -30.021 -3.646 35.683 1.00 71.00 83 ALA A N 1
ATOM 656 C CA . ALA A 1 83 ? -30.625 -2.435 36.220 1.00 71.00 83 ALA A CA 1
ATOM 657 C C . ALA A 1 83 ? -32.111 -2.707 36.490 1.00 71.00 83 ALA A C 1
ATOM 659 O O . ALA A 1 83 ? -32.903 -2.871 35.563 1.00 71.00 83 ALA A O 1
ATOM 660 N N . ARG A 1 84 ? -32.487 -2.790 37.768 1.00 77.06 84 ARG A N 1
ATOM 661 C CA . ARG A 1 84 ? -33.888 -2.859 38.187 1.00 77.06 84 ARG A CA 1
ATOM 662 C C . ARG A 1 84 ? -34.380 -1.443 38.466 1.00 77.06 84 ARG A C 1
ATOM 664 O O . ARG A 1 84 ? -33.818 -0.758 39.317 1.00 77.06 84 ARG A O 1
ATOM 671 N N . VAL A 1 85 ? -35.435 -1.019 37.771 1.00 81.50 85 VAL A N 1
ATOM 672 C CA . VAL A 1 85 ? -36.165 0.208 38.115 1.00 81.50 85 VAL A CA 1
ATOM 673 C C . VAL A 1 85 ? -36.877 -0.055 39.440 1.00 81.50 85 VAL A C 1
ATOM 675 O O . VAL A 1 85 ? -37.754 -0.914 39.512 1.00 81.50 85 VAL A O 1
ATOM 678 N N . MET A 1 86 ? -36.440 0.615 40.506 1.00 82.75 86 MET A N 1
ATOM 679 C CA . MET A 1 86 ? -37.095 0.514 41.808 1.00 82.75 86 MET A CA 1
ATOM 680 C C . MET A 1 86 ? -38.419 1.275 41.777 1.00 82.75 86 MET A C 1
ATOM 682 O O . MET A 1 86 ? -38.470 2.429 41.352 1.00 82.75 86 MET A O 1
ATOM 686 N N . SER A 1 87 ? -39.482 0.616 42.230 1.00 88.69 87 SER A N 1
ATOM 687 C CA . SER A 1 87 ? -40.778 1.256 42.461 1.00 88.69 87 SER A CA 1
ATOM 688 C C . SER A 1 87 ? -40.742 2.102 43.738 1.00 88.69 87 SER A C 1
ATOM 690 O O . SER A 1 87 ? -39.847 1.950 44.571 1.00 88.69 87 SER A O 1
ATOM 692 N N . TYR A 1 88 ? -41.728 2.982 43.928 1.00 90.31 88 TYR A N 1
ATOM 693 C CA . TYR A 1 88 ? -41.853 3.742 45.177 1.00 90.31 88 TYR A CA 1
ATOM 694 C C . TYR A 1 88 ? -41.929 2.821 46.411 1.00 90.31 88 TYR A C 1
ATOM 696 O O . TYR A 1 88 ? -41.287 3.096 47.420 1.00 90.31 88 TYR A O 1
ATOM 704 N N . GLU A 1 89 ? -42.602 1.673 46.291 1.00 90.06 89 GLU A N 1
ATOM 705 C CA . GLU A 1 89 ? -42.683 0.658 47.350 1.00 90.06 89 GLU A CA 1
ATOM 706 C C . GLU A 1 89 ? -41.319 0.045 47.701 1.00 90.06 89 GLU A C 1
ATOM 708 O O . GLU A 1 89 ? -41.048 -0.271 48.857 1.00 90.06 89 GLU A O 1
ATOM 713 N N . ASP A 1 90 ? -40.430 -0.126 46.716 1.00 89.12 90 ASP A N 1
ATOM 714 C CA . ASP A 1 90 ? -39.067 -0.607 46.966 1.00 89.12 90 ASP A CA 1
ATOM 715 C C . ASP A 1 90 ? -38.264 0.402 47.796 1.00 89.12 90 ASP A C 1
ATOM 717 O O . ASP A 1 90 ? -37.490 0.015 48.674 1.00 89.12 90 ASP A O 1
ATOM 721 N N . LEU A 1 91 ? -38.469 1.697 47.540 1.00 87.25 91 LEU A N 1
ATOM 722 C CA . LEU A 1 91 ? -37.832 2.773 48.298 1.00 87.25 91 LEU A CA 1
ATOM 723 C C . LEU A 1 91 ? -38.369 2.847 49.730 1.00 87.25 91 LEU A C 1
ATOM 725 O O . LEU A 1 91 ? -37.599 3.118 50.651 1.00 87.25 91 LEU A O 1
ATOM 729 N N . GLU A 1 92 ? -39.664 2.606 49.919 1.00 92.88 92 GLU A N 1
ATOM 730 C CA . GLU A 1 92 ? -40.301 2.573 51.236 1.00 92.88 92 GLU A CA 1
ATOM 731 C C . GLU A 1 92 ? -39.788 1.392 52.068 1.00 92.88 92 GLU A C 1
ATOM 733 O O . GLU A 1 92 ? -39.240 1.601 53.151 1.00 92.88 92 GLU A O 1
ATOM 738 N N . ARG A 1 93 ? -39.769 0.181 51.493 1.00 87.94 93 ARG A N 1
ATOM 739 C CA . ARG A 1 93 ? -39.163 -1.004 52.127 1.00 87.94 93 ARG A CA 1
ATOM 740 C C . ARG A 1 93 ? -37.705 -0.768 52.535 1.00 87.94 93 ARG A C 1
ATOM 742 O O . ARG A 1 93 ? -37.307 -1.107 53.647 1.00 87.94 93 ARG A O 1
ATOM 749 N N . ALA A 1 94 ? -36.906 -0.139 51.672 1.00 87.81 94 ALA A N 1
ATOM 750 C CA . ALA A 1 94 ? -35.509 0.171 51.978 1.00 87.81 94 ALA A CA 1
ATOM 751 C C . ALA A 1 94 ? -35.352 1.192 53.124 1.00 87.81 94 ALA A C 1
ATOM 753 O O . ALA A 1 94 ? -34.370 1.142 53.875 1.00 87.81 94 ALA A O 1
ATOM 754 N N . ARG A 1 95 ? -36.296 2.131 53.267 1.00 90.31 95 ARG A N 1
ATOM 755 C CA . ARG A 1 95 ? -36.325 3.092 54.381 1.00 90.31 95 ARG A CA 1
ATOM 756 C C . ARG A 1 95 ? -36.683 2.401 55.691 1.00 90.31 95 ARG A C 1
ATOM 758 O O . ARG A 1 95 ? -35.988 2.630 56.682 1.00 90.31 95 ARG A O 1
ATOM 765 N N . ASP A 1 96 ? -37.672 1.515 55.678 1.00 91.50 96 ASP A N 1
ATOM 766 C CA . ASP A 1 96 ? -38.090 0.755 56.859 1.00 91.50 96 ASP A CA 1
ATOM 767 C C . ASP A 1 96 ? -36.981 -0.176 57.352 1.00 91.50 96 ASP A C 1
ATOM 769 O O . ASP A 1 96 ? -36.642 -0.194 58.538 1.00 91.50 96 ASP A O 1
ATOM 773 N N . GLU A 1 97 ? -36.323 -0.892 56.437 1.00 88.94 97 GLU A N 1
ATOM 774 C CA . GLU A 1 97 ? -35.170 -1.731 56.768 1.00 88.94 97 GLU A CA 1
ATOM 775 C C . GLU A 1 97 ? -34.017 -0.918 57.367 1.00 88.94 97 GLU A C 1
ATOM 777 O O . GLU A 1 97 ? -33.361 -1.371 58.312 1.00 88.94 97 GLU A O 1
ATOM 782 N N . ARG A 1 98 ? -33.777 0.298 56.862 1.00 86.50 98 ARG A N 1
ATOM 783 C CA . ARG A 1 98 ? -32.762 1.204 57.412 1.00 86.50 98 ARG A CA 1
ATOM 784 C C . ARG A 1 98 ? -33.137 1.676 58.814 1.00 86.50 98 ARG A C 1
ATOM 786 O O . ARG A 1 98 ? -32.302 1.586 59.711 1.00 86.50 98 ARG A O 1
ATOM 793 N N . ALA A 1 99 ? -34.380 2.095 59.030 1.00 87.81 99 ALA A N 1
ATOM 794 C CA . ALA A 1 99 ? -34.867 2.499 60.347 1.00 87.81 99 ALA A CA 1
ATOM 795 C C . ALA A 1 99 ? -34.746 1.353 61.368 1.00 87.81 99 ALA A C 1
ATOM 797 O O . ALA A 1 99 ? -34.223 1.541 62.470 1.00 87.81 99 ALA A O 1
ATOM 798 N N . LEU A 1 100 ? -35.114 0.129 60.971 1.00 84.56 100 LEU A N 1
ATOM 799 C CA . LEU A 1 100 ? -34.944 -1.079 61.782 1.00 84.56 100 LEU A CA 1
ATOM 800 C C . LEU A 1 100 ? -33.473 -1.388 62.079 1.00 84.56 100 LEU A C 1
ATOM 802 O O . LEU A 1 100 ? -33.146 -1.878 63.162 1.00 84.56 100 LEU A O 1
ATOM 806 N N . ARG A 1 101 ? -32.563 -1.143 61.132 1.00 79.75 101 ARG A N 1
ATOM 807 C CA . ARG A 1 101 ? -31.118 -1.314 61.338 1.00 79.75 101 ARG A CA 1
ATOM 808 C C . ARG A 1 101 ? -30.543 -0.264 62.275 1.00 79.75 101 ARG A C 1
ATOM 810 O O . ARG A 1 101 ? -29.678 -0.613 63.079 1.00 79.75 101 ARG A O 1
ATOM 817 N N . ASP A 1 102 ? -31.028 0.965 62.210 1.00 80.75 102 ASP A N 1
ATOM 818 C CA . ASP A 1 102 ? -30.546 2.073 63.029 1.00 80.75 102 ASP A CA 1
ATOM 819 C C . ASP A 1 102 ? -31.044 2.000 64.475 1.00 80.75 102 ASP A C 1
ATOM 821 O O . ASP A 1 102 ? -30.275 2.310 65.387 1.00 80.75 102 ASP A O 1
ATOM 825 N N . ALA A 1 103 ? -32.254 1.472 64.689 1.00 80.44 103 ALA A N 1
ATOM 826 C CA . ALA A 1 103 ? -32.822 1.188 66.008 1.00 80.44 103 ALA A CA 1
ATOM 827 C C . ALA A 1 103 ? -32.142 0.014 66.743 1.00 80.44 103 ALA A C 1
ATOM 829 O O . ALA A 1 103 ? -32.306 -0.147 67.955 1.00 80.44 103 ALA A O 1
ATOM 830 N N . ARG A 1 104 ? -31.365 -0.833 66.048 1.00 77.62 104 ARG A N 1
ATOM 831 C CA . ARG A 1 104 ? -30.618 -1.920 66.706 1.00 77.62 104 ARG A CA 1
ATOM 832 C C . ARG A 1 104 ? -29.489 -1.343 67.571 1.00 77.62 104 ARG A C 1
ATOM 834 O O . ARG A 1 104 ? -28.803 -0.415 67.144 1.00 77.62 104 ARG A O 1
ATOM 841 N N . PRO A 1 105 ? -29.202 -1.930 68.748 1.00 75.00 105 PRO A N 1
ATOM 842 C CA . PRO A 1 105 ? -28.103 -1.465 69.587 1.00 75.00 105 PRO A CA 1
ATOM 843 C C . PRO A 1 105 ? -26.772 -1.548 68.829 1.00 75.00 105 PRO A C 1
ATOM 845 O O . PRO A 1 105 ? -26.529 -2.485 68.060 1.00 75.00 105 PRO A O 1
ATOM 848 N N . ILE A 1 106 ? -25.897 -0.568 69.061 1.00 65.69 106 ILE A N 1
ATOM 849 C CA . ILE A 1 106 ? -24.649 -0.346 68.307 1.00 65.69 106 ILE A CA 1
ATOM 850 C C . ILE A 1 106 ? -23.754 -1.601 68.269 1.00 65.69 106 ILE A C 1
ATOM 852 O O . ILE A 1 106 ? -23.119 -1.879 67.250 1.00 65.69 106 ILE A O 1
ATOM 856 N N . SER A 1 107 ? -23.756 -2.417 69.330 1.00 64.50 107 SER A N 1
ATOM 857 C CA . SER A 1 107 ? -23.032 -3.697 69.394 1.00 64.50 107 SER A CA 1
ATOM 858 C C . SER A 1 107 ? -23.520 -4.720 68.358 1.00 64.50 107 SER A C 1
ATOM 860 O O . SER A 1 107 ? -22.707 -5.376 67.707 1.00 64.50 107 SER A O 1
ATOM 862 N N . LYS A 1 108 ? -24.838 -4.802 68.134 1.00 63.69 108 LYS A N 1
ATOM 863 C CA . LYS A 1 108 ? -25.465 -5.673 67.124 1.00 63.69 108 LYS A CA 1
ATOM 864 C C . LYS A 1 108 ? -25.371 -5.092 65.705 1.00 63.69 108 LYS A C 1
ATOM 866 O O . LYS A 1 108 ? -25.383 -5.848 64.735 1.00 63.69 108 LYS A O 1
ATOM 871 N N . ARG A 1 109 ? -25.244 -3.764 65.562 1.00 62.97 109 ARG A N 1
ATOM 872 C CA . ARG A 1 109 ? -24.969 -3.098 64.269 1.00 62.97 109 ARG A CA 1
ATOM 873 C C . ARG A 1 109 ? -23.548 -3.397 63.784 1.00 62.97 109 ARG A C 1
ATOM 875 O O . ARG A 1 109 ? -23.366 -3.776 62.629 1.00 62.97 109 ARG A O 1
ATOM 882 N N . ARG A 1 110 ? -22.554 -3.319 64.678 1.00 62.81 110 ARG A N 1
ATOM 883 C CA . ARG A 1 110 ? -21.138 -3.602 64.373 1.00 62.81 110 ARG A CA 1
ATOM 884 C C . ARG A 1 110 ? -20.865 -5.070 64.032 1.00 62.81 110 ARG A C 1
ATOM 886 O O . ARG A 1 110 ? -20.126 -5.326 63.085 1.00 62.81 110 ARG A O 1
ATOM 893 N N . SER A 1 111 ? -21.467 -6.028 64.743 1.00 63.69 111 SER A N 1
ATOM 894 C CA . SER A 1 111 ? -21.299 -7.459 64.430 1.00 63.69 111 SER A CA 1
ATOM 895 C C . SER A 1 111 ? -21.904 -7.828 63.072 1.00 63.69 111 SER A C 1
ATOM 897 O O . SER A 1 111 ? -21.275 -8.534 62.287 1.00 63.69 111 SER A O 1
ATOM 899 N N . SER A 1 112 ? -23.074 -7.272 62.743 1.00 63.75 112 SER A N 1
ATOM 900 C CA . SER A 1 112 ? -23.691 -7.449 61.427 1.00 63.75 112 SER A CA 1
ATOM 901 C C . SER A 1 112 ? -22.886 -6.801 60.300 1.00 63.75 112 SER A C 1
ATOM 903 O O . SER A 1 112 ? -22.789 -7.394 59.232 1.00 63.75 112 SER A O 1
ATOM 905 N N . ALA A 1 113 ? -22.329 -5.604 60.502 1.00 62.38 113 ALA A N 1
ATOM 906 C CA . ALA A 1 113 ? -21.505 -4.945 59.487 1.00 62.38 113 ALA A CA 1
ATOM 907 C C . ALA A 1 113 ? -20.217 -5.736 59.202 1.00 62.38 113 ALA A C 1
ATOM 909 O O . ALA A 1 113 ? -19.804 -5.859 58.052 1.00 62.38 113 ALA A O 1
ATOM 910 N N . ARG A 1 114 ? -19.622 -6.344 60.238 1.00 60.00 114 ARG A N 1
ATOM 911 C CA . ARG A 1 114 ? -18.435 -7.201 60.104 1.00 60.00 114 ARG A CA 1
ATOM 912 C C . ARG A 1 114 ? -18.737 -8.507 59.360 1.00 60.00 114 ARG A C 1
ATOM 914 O O . ARG A 1 114 ? -17.911 -8.943 58.569 1.00 60.00 114 ARG A O 1
ATOM 921 N N . ALA A 1 115 ? -19.927 -9.084 59.555 1.00 59.84 115 ALA A N 1
ATOM 922 C CA . ALA A 1 115 ? -20.386 -10.261 58.811 1.00 59.84 115 ALA A CA 1
ATOM 923 C C . ALA A 1 115 ? -20.654 -9.956 57.323 1.00 59.84 115 ALA A C 1
ATOM 925 O O . ALA A 1 115 ? -20.263 -10.731 56.457 1.00 59.84 115 ALA A O 1
ATOM 926 N N . VAL A 1 116 ? -21.256 -8.801 57.013 1.00 60.50 116 VAL A N 1
ATOM 927 C CA . VAL A 1 116 ? -21.472 -8.362 55.621 1.00 60.50 116 VAL A CA 1
ATOM 928 C C . VAL A 1 116 ? -20.139 -8.094 54.912 1.00 60.50 116 VAL A C 1
ATOM 930 O O . VAL A 1 116 ? -19.974 -8.504 53.769 1.00 60.50 116 VAL A O 1
ATOM 933 N N . ALA A 1 117 ? -19.158 -7.495 55.596 1.00 57.72 117 ALA A N 1
ATOM 934 C CA . ALA A 1 117 ? -17.818 -7.290 55.043 1.00 57.72 117 ALA A CA 1
ATOM 935 C C . ALA A 1 117 ? -17.081 -8.614 54.755 1.00 57.72 117 ALA A C 1
ATOM 937 O O . ALA A 1 117 ? -16.415 -8.727 53.732 1.00 57.72 117 ALA A O 1
ATOM 938 N N . HIS A 1 118 ? -17.236 -9.634 55.608 1.00 51.88 118 HIS A N 1
ATOM 939 C CA . HIS A 1 118 ? -16.640 -10.957 55.380 1.00 51.88 118 HIS A CA 1
ATOM 940 C C . HIS A 1 118 ? -17.306 -11.721 54.219 1.00 51.88 118 HIS A C 1
ATOM 942 O O . HIS A 1 118 ? -16.628 -12.462 53.512 1.00 51.88 118 HIS A O 1
ATOM 948 N N . ASN A 1 119 ? -18.607 -11.503 53.989 1.00 51.94 119 ASN A N 1
ATOM 949 C CA . ASN A 1 119 ? -19.341 -12.065 52.849 1.00 51.94 119 ASN A CA 1
ATOM 950 C C . ASN A 1 119 ? -19.080 -11.313 51.534 1.00 51.94 119 ASN A C 1
ATOM 952 O O . ASN A 1 119 ? -19.113 -11.933 50.483 1.00 51.94 119 ASN A O 1
ATOM 956 N N . ALA A 1 120 ? -18.775 -10.012 51.575 1.00 48.53 120 ALA A N 1
ATOM 957 C CA . ALA A 1 120 ? -18.367 -9.248 50.389 1.00 48.53 120 ALA A CA 1
ATOM 958 C C . ALA A 1 120 ? -16.960 -9.631 49.886 1.00 48.53 120 ALA A C 1
ATOM 960 O O . ALA A 1 120 ? -16.663 -9.470 48.707 1.00 48.53 120 ALA A O 1
ATOM 961 N N . ILE A 1 121 ? -16.100 -10.154 50.770 1.00 46.00 121 ILE A N 1
ATOM 962 C CA . ILE A 1 121 ? -14.794 -10.736 50.409 1.00 46.00 121 ILE A CA 1
ATOM 963 C C . ILE A 1 121 ? -14.961 -12.174 49.877 1.00 46.00 121 ILE A C 1
ATOM 965 O O . ILE A 1 121 ? -14.159 -12.627 49.067 1.00 46.00 121 ILE A O 1
ATOM 969 N N . ASN A 1 122 ? -16.040 -12.857 50.273 1.00 45.59 122 ASN A N 1
ATOM 970 C CA . ASN A 1 122 ? -16.411 -14.197 49.824 1.00 45.59 122 ASN A CA 1
ATOM 971 C C . ASN A 1 122 ? -17.660 -14.165 48.924 1.00 45.59 122 ASN A C 1
ATOM 973 O O . ASN A 1 122 ? -18.579 -14.954 49.147 1.00 45.59 122 ASN A O 1
ATOM 977 N N . GLU A 1 123 ? -17.733 -13.287 47.915 1.00 39.78 123 GLU A N 1
ATOM 978 C CA . GLU A 1 123 ? -18.662 -13.573 46.816 1.00 39.78 123 GLU A CA 1
ATOM 979 C C . GLU A 1 123 ? -18.174 -14.870 46.157 1.00 39.78 123 GLU A C 1
ATOM 981 O O . GLU A 1 123 ? -17.076 -14.878 45.585 1.00 39.78 123 GLU A O 1
ATOM 986 N N . PRO A 1 124 ? -18.929 -15.986 46.209 1.00 36.50 124 PRO A N 1
ATOM 987 C CA . PRO A 1 124 ? -18.638 -17.056 45.287 1.00 36.50 124 PRO A CA 1
ATOM 988 C C . PRO A 1 124 ? -18.866 -16.455 43.906 1.00 36.50 124 PRO A C 1
ATOM 990 O O . PRO A 1 124 ? -19.971 -16.020 43.577 1.00 36.50 124 PRO A O 1
ATOM 993 N N . SER A 1 125 ? -17.806 -16.424 43.101 1.00 43.28 125 SER A N 1
ATOM 994 C CA . SER A 1 125 ? -17.943 -16.410 41.654 1.00 43.28 125 SER A CA 1
ATOM 995 C C . SER A 1 125 ? -18.902 -17.542 41.299 1.00 43.28 125 SER A C 1
ATOM 997 O O . SER A 1 125 ? -18.485 -18.687 41.149 1.00 43.28 125 SER A O 1
ATOM 999 N N . ASN A 1 126 ? -20.196 -17.240 41.192 1.00 44.53 126 ASN A N 1
ATOM 1000 C CA . ASN A 1 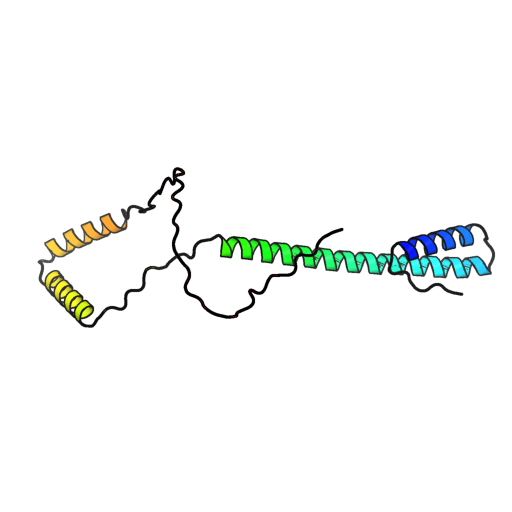126 ? -21.189 -18.125 40.606 1.00 44.53 126 ASN A CA 1
ATOM 1001 C C . ASN A 1 126 ? -20.955 -18.099 39.092 1.00 44.53 126 ASN A C 1
ATOM 1003 O 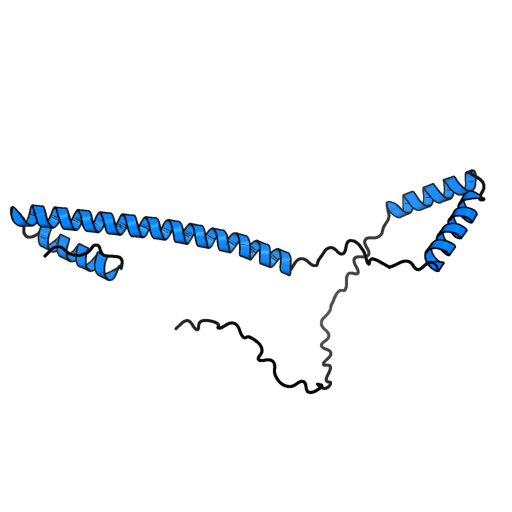O . ASN A 1 126 ? -21.771 -17.642 38.295 1.00 44.53 126 ASN A O 1
ATOM 1007 N N . VAL A 1 127 ? -19.781 -18.592 38.695 1.00 40.00 127 VAL A N 1
ATOM 1008 C CA . VAL A 1 127 ? -19.584 -19.187 37.390 1.00 40.00 127 VAL A CA 1
ATOM 1009 C C . VAL A 1 127 ? -20.384 -20.472 37.464 1.00 40.00 127 VAL A C 1
ATOM 1011 O O . VAL A 1 127 ? -19.914 -21.494 37.958 1.00 40.00 127 VAL A O 1
ATOM 1014 N N . VAL A 1 128 ? -21.631 -20.409 37.008 1.00 38.09 128 VAL A N 1
ATOM 1015 C CA . VAL A 1 128 ? -22.356 -21.614 36.635 1.00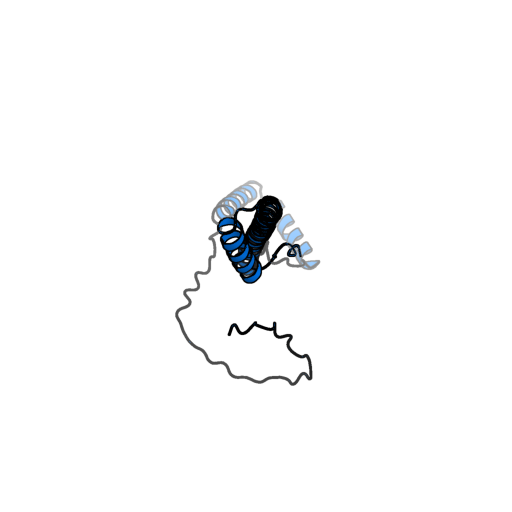 38.09 128 VAL A CA 1
ATOM 1016 C C . VAL A 1 128 ? -21.548 -22.244 35.498 1.00 38.09 128 VAL A C 1
ATOM 1018 O O . VAL A 1 128 ? -21.687 -21.870 34.332 1.00 38.09 128 VAL A O 1
ATOM 1021 N N . GLN A 1 129 ? -20.647 -23.164 35.848 1.00 41.31 129 GLN A N 1
ATOM 1022 C CA . GLN A 1 129 ? -20.051 -24.119 34.924 1.00 41.31 129 GLN A CA 1
ATOM 1023 C C . GLN A 1 129 ? -21.184 -25.015 34.433 1.00 41.31 129 GLN A C 1
ATOM 1025 O O . GLN A 1 129 ? -21.471 -26.070 34.992 1.00 41.31 129 GLN A O 1
ATOM 1030 N N . THR A 1 130 ? -21.869 -24.571 33.384 1.00 37.69 130 THR A N 1
ATOM 1031 C CA . THR A 1 130 ? -22.674 -25.480 32.580 1.00 37.69 130 THR A CA 1
ATOM 1032 C C . THR A 1 130 ? -21.707 -26.271 31.710 1.00 37.69 130 THR A C 1
ATOM 1034 O O . THR A 1 130 ? -21.303 -25.846 30.631 1.00 37.69 130 THR A O 1
ATOM 1037 N N . ASN A 1 131 ? -21.303 -27.433 32.225 1.00 47.28 131 ASN A N 1
ATOM 1038 C CA . ASN A 1 131 ? -20.843 -28.536 31.394 1.00 47.28 131 ASN A CA 1
ATOM 1039 C C . ASN A 1 131 ? -21.986 -28.880 30.441 1.00 47.28 131 ASN A C 1
ATOM 1041 O O . ASN A 1 131 ? -22.956 -29.527 30.833 1.00 47.28 131 ASN A O 1
ATOM 1045 N N . ILE A 1 132 ? -21.895 -28.416 29.201 1.00 40.94 132 ILE A N 1
ATOM 1046 C CA . ILE A 1 132 ? -22.823 -28.824 28.153 1.00 40.94 132 ILE A CA 1
ATOM 1047 C C . ILE A 1 132 ? -22.240 -30.080 27.513 1.00 40.94 132 ILE A C 1
ATOM 1049 O O . ILE A 1 132 ? -21.507 -30.030 26.529 1.00 40.94 132 ILE A O 1
ATOM 1053 N N . ASN A 1 133 ? -22.550 -31.220 28.131 1.00 41.56 133 ASN A N 1
ATOM 1054 C CA . ASN A 1 133 ? -22.573 -32.480 27.408 1.00 41.56 133 ASN A CA 1
ATOM 1055 C C . ASN A 1 133 ? -23.635 -32.378 26.308 1.00 41.56 133 ASN A C 1
ATOM 1057 O O . ASN A 1 133 ? -24.744 -31.894 26.548 1.00 41.56 133 ASN A O 1
ATOM 1061 N N . LEU A 1 134 ? -23.263 -32.829 25.108 1.00 45.41 134 LEU A N 1
ATOM 1062 C CA . LEU A 1 134 ? -24.144 -32.998 23.958 1.00 45.41 134 LEU A CA 1
ATOM 1063 C C . LEU A 1 134 ? -25.421 -33.739 24.368 1.00 45.41 134 LEU A C 1
ATOM 1065 O O . LEU A 1 134 ? -25.360 -34.921 24.694 1.00 45.41 134 LEU A O 1
ATOM 1069 N N . VAL A 1 135 ? -26.572 -33.085 24.234 1.00 31.55 135 VAL A N 1
ATOM 1070 C CA . VAL A 1 135 ? -27.838 -33.764 23.953 1.00 31.55 135 VAL A CA 1
ATOM 1071 C C . VAL A 1 135 ? -28.595 -32.913 22.943 1.00 31.55 135 VAL A C 1
ATOM 1073 O O . VAL A 1 135 ? -29.029 -31.799 23.223 1.00 31.55 135 VAL A O 1
ATOM 1076 N N . SER A 1 136 ? -28.702 -33.446 21.732 1.00 45.34 136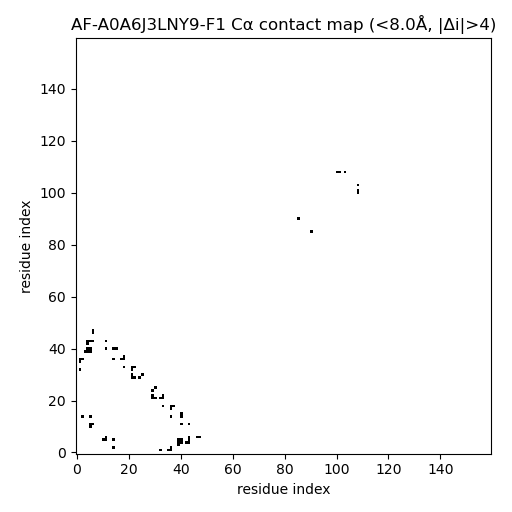 SER A N 1
ATOM 1077 C CA . SER A 1 136 ? -29.580 -32.971 20.673 1.00 45.34 136 SER A CA 1
ATOM 1078 C C . SER A 1 136 ? -31.034 -33.086 21.124 1.00 45.34 136 SER A C 1
ATOM 1080 O O . SER A 1 136 ? -31.527 -34.197 21.321 1.00 45.34 136 SER A O 1
ATOM 1082 N N . VAL A 1 137 ? -31.730 -31.957 21.245 1.00 33.19 137 VAL A N 1
ATOM 1083 C CA . VAL A 1 137 ? -33.190 -31.927 21.345 1.00 33.19 137 VAL A CA 1
ATOM 1084 C C . VAL A 1 137 ? -33.714 -31.114 20.176 1.00 33.19 137 VAL A C 1
ATOM 1086 O O . VAL A 1 137 ? -33.431 -29.933 20.008 1.00 33.19 137 VAL A O 1
ATOM 1089 N N . GLN A 1 138 ? -34.411 -31.836 19.314 1.00 41.94 138 GLN A N 1
ATOM 1090 C CA . GLN A 1 138 ? -34.963 -31.393 18.054 1.00 41.94 138 GLN A CA 1
ATOM 1091 C C . GLN A 1 138 ? -36.351 -30.827 18.336 1.00 41.94 138 GLN A C 1
ATOM 1093 O O . GLN A 1 138 ? -37.284 -31.585 18.596 1.00 41.94 138 GLN A O 1
ATOM 1098 N N . GLU A 1 139 ? -36.491 -29.504 18.311 1.00 34.38 139 GLU A N 1
ATOM 1099 C CA . GLU A 1 139 ? -37.772 -28.851 18.560 1.00 34.38 139 GLU A CA 1
ATOM 1100 C C . GLU A 1 139 ? -38.364 -28.337 17.245 1.00 34.38 139 GLU A C 1
ATOM 1102 O O . GLU A 1 139 ? -37.863 -27.413 16.608 1.00 34.38 139 GLU A O 1
ATOM 1107 N N . ARG A 1 140 ? -39.440 -29.000 16.810 1.00 36.00 140 ARG A N 1
ATOM 1108 C CA . ARG A 1 140 ? -40.346 -28.491 15.782 1.00 36.00 140 ARG A CA 1
ATOM 1109 C C . ARG A 1 140 ? -41.350 -27.569 16.466 1.00 36.00 140 ARG A C 1
ATOM 1111 O O . ARG A 1 140 ? -42.047 -28.056 17.353 1.00 36.00 140 ARG A O 1
ATOM 1118 N N . ARG A 1 141 ? -41.538 -26.343 15.960 1.00 31.38 141 ARG A N 1
ATOM 1119 C CA . ARG A 1 141 ? -42.875 -25.776 15.679 1.00 31.38 141 ARG A CA 1
ATOM 1120 C C . ARG A 1 141 ? -42.832 -24.385 15.024 1.00 31.38 141 ARG A C 1
ATOM 1122 O O . ARG A 1 141 ? -42.357 -23.426 15.608 1.00 31.38 141 ARG A O 1
ATOM 1129 N N . THR A 1 142 ? -43.407 -24.367 13.818 1.00 37.81 142 THR A N 1
ATOM 1130 C CA . THR A 1 142 ? -44.393 -23.417 13.256 1.00 37.81 142 THR A CA 1
ATOM 1131 C C . THR A 1 142 ? -44.100 -21.914 13.238 1.00 37.81 142 THR A C 1
ATOM 1133 O O . THR A 1 142 ? -44.139 -21.239 14.262 1.00 37.81 142 THR A O 1
ATOM 1136 N N . GLU A 1 143 ? -43.958 -21.408 12.010 1.00 36.59 143 GLU A N 1
ATOM 1137 C CA . GLU A 1 143 ? -43.918 -19.996 11.617 1.00 36.59 143 GLU A CA 1
ATOM 1138 C C . GLU A 1 143 ? -45.275 -19.282 11.757 1.00 36.59 143 GLU A C 1
ATOM 1140 O O . GLU A 1 143 ? -46.319 -19.892 11.497 1.00 36.59 143 GLU A O 1
ATOM 1145 N N . PRO A 1 144 ? -45.279 -17.962 12.014 1.00 37.31 144 PRO A N 1
ATOM 1146 C CA . PRO A 1 144 ? -46.279 -17.054 11.485 1.00 37.31 144 PRO A CA 1
ATOM 1147 C C . PRO A 1 144 ? -45.770 -16.362 10.207 1.00 37.31 144 PRO A C 1
ATOM 1149 O O . PRO A 1 144 ? -44.652 -15.854 10.137 1.00 37.31 144 PRO A O 1
ATOM 1152 N N . LEU A 1 145 ? -46.649 -16.320 9.209 1.00 42.50 145 LEU A N 1
ATOM 1153 C CA . LEU A 1 145 ? -46.507 -15.624 7.933 1.00 42.50 145 LEU A CA 1
ATOM 1154 C C . LEU A 1 145 ? -46.307 -14.109 8.150 1.00 42.50 145 LEU A C 1
ATOM 1156 O O . LEU A 1 145 ? -47.244 -13.420 8.552 1.00 42.50 145 LEU A O 1
ATOM 1160 N N . ILE A 1 146 ? -45.118 -13.580 7.837 1.00 41.91 146 ILE A N 1
ATOM 1161 C CA . ILE A 1 146 ? -44.900 -12.146 7.590 1.00 41.91 146 ILE A CA 1
ATOM 1162 C C . ILE A 1 146 ? -44.260 -11.993 6.211 1.00 41.91 146 ILE A C 1
ATOM 1164 O O . ILE A 1 146 ? -43.185 -12.505 5.915 1.00 41.91 146 ILE A O 1
ATOM 1168 N N . GLN A 1 147 ? -45.003 -11.309 5.355 1.00 42.44 147 GLN A N 1
ATOM 1169 C CA . GLN A 1 147 ? -44.748 -11.091 3.946 1.00 42.44 147 GLN A CA 1
ATOM 1170 C C . GLN A 1 147 ? -43.659 -10.017 3.768 1.00 42.44 147 GLN A C 1
ATOM 1172 O O . GLN A 1 147 ? -43.841 -8.878 4.185 1.00 42.44 147 GLN A O 1
ATOM 1177 N N . GLY A 1 148 ? -42.552 -10.393 3.121 1.00 49.16 148 GLY A N 1
ATOM 1178 C CA . GLY A 1 148 ? -41.675 -9.497 2.363 1.00 49.16 148 GLY A CA 1
ATOM 1179 C C . GLY A 1 148 ? -40.743 -8.567 3.147 1.00 49.16 148 GLY A C 1
ATOM 1180 O O . GLY A 1 148 ? -40.976 -7.365 3.198 1.00 49.16 148 GLY A O 1
ATOM 1181 N N . GLN A 1 149 ? -39.602 -9.086 3.602 1.00 40.72 149 GLN A N 1
ATOM 1182 C CA . GLN A 1 149 ? -38.349 -8.324 3.575 1.00 40.72 149 GLN A CA 1
ATOM 1183 C C . GLN A 1 149 ? -37.258 -9.232 3.010 1.00 40.72 149 GLN A C 1
ATOM 1185 O O . GLN A 1 149 ? -36.929 -10.257 3.601 1.00 40.72 149 GLN A O 1
ATOM 1190 N N . GLU A 1 150 ? -36.754 -8.884 1.826 1.00 53.84 150 GLU A N 1
ATOM 1191 C CA . GLU A 1 150 ? -35.612 -9.556 1.215 1.00 53.84 150 GLU A CA 1
ATOM 1192 C C . GLU A 1 150 ? -34.420 -9.482 2.171 1.00 53.84 150 GLU A C 1
ATOM 1194 O O . GLU A 1 150 ? -33.906 -8.411 2.499 1.00 53.84 150 GLU A O 1
ATOM 1199 N N . GLU A 1 151 ? -34.011 -10.649 2.653 1.00 54.59 151 GLU A N 1
ATOM 1200 C CA . GLU A 1 151 ? -32.851 -10.823 3.507 1.00 54.59 151 GLU A CA 1
ATOM 1201 C C . GLU A 1 151 ? -31.606 -10.411 2.706 1.00 54.59 151 GLU A C 1
ATOM 1203 O O . GLU A 1 151 ? -31.200 -11.089 1.759 1.00 54.59 151 GLU A O 1
ATOM 1208 N N . TYR A 1 152 ? -31.025 -9.251 3.033 1.00 56.06 152 TYR A N 1
ATOM 1209 C CA . TYR A 1 152 ? -29.835 -8.752 2.347 1.00 56.06 152 TYR A CA 1
ATOM 1210 C C . TYR A 1 152 ? -28.687 -9.752 2.513 1.00 56.06 152 TYR A C 1
ATOM 1212 O O . TYR A 1 152 ? -28.063 -9.863 3.573 1.00 56.06 152 TYR A O 1
ATOM 1220 N N . ARG A 1 153 ? -28.398 -10.488 1.440 1.00 65.31 153 ARG A N 1
ATOM 1221 C CA . ARG A 1 153 ? -27.317 -11.467 1.388 1.00 65.31 153 ARG A CA 1
ATOM 1222 C C . ARG A 1 153 ? -26.071 -10.795 0.833 1.00 65.31 153 ARG A C 1
ATOM 1224 O O . ARG A 1 153 ? -26.047 -10.361 -0.314 1.00 65.31 153 ARG A O 1
ATOM 1231 N N . VAL A 1 154 ? -25.021 -10.724 1.649 1.00 62.69 154 VAL A N 1
ATOM 1232 C CA . VAL A 1 154 ? -23.732 -10.153 1.237 1.00 62.69 154 VAL A CA 1
ATOM 1233 C C . VAL A 1 154 ? -23.191 -10.961 0.044 1.00 62.69 154 VAL A C 1
ATOM 1235 O O . VAL A 1 154 ? -23.005 -12.176 0.183 1.00 62.69 154 VAL A O 1
ATOM 1238 N N . PRO A 1 155 ? -22.941 -10.343 -1.127 1.00 65.50 155 PRO A N 1
ATOM 1239 C CA . PRO A 1 155 ? -22.443 -11.067 -2.287 1.00 65.50 155 PRO A CA 1
ATOM 1240 C C . PRO A 1 155 ? -21.038 -11.589 -1.987 1.00 65.50 155 PRO A C 1
ATOM 1242 O O . PRO A 1 155 ? -20.087 -10.829 -1.817 1.00 65.50 155 PRO A O 1
ATOM 1245 N N . THR A 1 156 ? -20.913 -12.911 -1.878 1.00 68.12 156 THR A N 1
ATOM 1246 C CA . THR A 1 156 ? -19.618 -13.574 -1.712 1.00 68.12 156 THR A CA 1
ATOM 1247 C C . THR A 1 156 ? -19.029 -13.788 -3.100 1.00 68.12 156 THR A C 1
ATOM 1249 O O . THR A 1 156 ? -19.619 -14.497 -3.917 1.00 68.12 156 THR A O 1
ATOM 1252 N N . ALA A 1 157 ? -17.891 -13.154 -3.382 1.00 61.16 157 ALA A N 1
ATOM 1253 C CA . ALA A 1 157 ? -17.180 -13.342 -4.638 1.00 61.16 157 ALA A CA 1
ATOM 1254 C C . ALA A 1 157 ? -16.792 -14.821 -4.789 1.00 61.16 157 ALA A C 1
ATOM 1256 O O . ALA A 1 157 ? -16.053 -15.368 -3.968 1.00 61.16 157 ALA A O 1
ATOM 1257 N N . ARG A 1 158 ? -17.314 -15.481 -5.827 1.00 56.25 158 ARG A N 1
ATOM 1258 C CA . ARG A 1 158 ? -16.814 -16.787 -6.256 1.00 56.25 158 ARG A CA 1
ATOM 1259 C C . ARG A 1 158 ? -15.484 -16.547 -6.962 1.00 56.25 158 ARG A C 1
ATOM 1261 O O . ARG A 1 158 ? -15.469 -15.936 -8.025 1.00 56.25 158 ARG A O 1
ATOM 1268 N N . MET A 1 159 ? -14.394 -16.982 -6.338 1.00 49.16 159 MET A N 1
ATOM 1269 C CA . MET A 1 159 ? -13.099 -17.070 -7.007 1.00 49.16 159 MET A CA 1
ATOM 1270 C C . MET A 1 159 ? -13.171 -18.236 -7.997 1.00 49.16 159 MET A C 1
ATOM 1272 O O . MET A 1 159 ? -13.436 -19.365 -7.581 1.00 49.16 159 MET A O 1
ATOM 1276 N N . TRP A 1 160 ? -13.015 -17.928 -9.282 1.00 56.41 160 TRP A N 1
ATOM 1277 C CA . TRP A 1 160 ? -12.694 -18.890 -10.334 1.00 56.41 160 TRP A CA 1
ATOM 1278 C C . TRP A 1 160 ? -11.190 -18.840 -10.574 1.00 56.41 160 TRP A C 1
ATOM 1280 O O . TRP A 1 160 ? -10.650 -17.709 -10.528 1.00 56.41 160 TRP A O 1
#

Solvent-accessible surface area (backbone atoms only — not comparable to full-atom values): 10148 Å² total; per-residue (Å²): 137,82,81,74,68,38,88,47,72,70,43,48,52,51,50,51,56,48,45,56,51,34,67,73,48,82,47,83,70,28,53,58,51,38,51,52,51,51,52,33,52,52,50,28,52,54,50,53,52,54,50,48,55,52,51,50,55,49,50,55,52,50,51,53,54,49,54,50,52,50,49,60,71,69,48,73,81,83,71,93,61,87,86,72,88,76,50,74,65,54,56,50,54,54,49,51,54,47,52,58,51,67,73,40,57,67,73,64,41,53,55,50,50,54,52,51,56,55,45,68,76,56,62,74,80,80,71,78,79,74,79,78,72,92,71,93,78,88,82,86,80,86,87,80,96,75,88,84,75,87,77,87,69,80,85,74,83,80,86,126

pLDDT: mean 75.21, std 20.95, range [31.38, 98.31]

Organism: NCBI:txid1314786

Sequence (160 aa):
MTPVTPVDLAGITALRDVIRRDVQDLDSGSHHRLQKHVQKLSKAAEISFAEYALLERRNDFLQKTNSEARVRRSTRPKVIGTARVMSYEDLERARDERALRDARPISKRRSSARAVAHNAINEPSNVVQTNINLVSVQERRTEPLIQGQEEYRVPTARMW

Mean predicted aligned error: 19.04 Å

Secondary structure (DSSP, 8-state):
-PPPPP-SHHHHHHHHHHHHHHHHS--HHHHHHHHHHHHHHHHHHHHHHHHHHHHHHHHHHHHHHHHHHHHHHHS------------HHHHHHHHHHHHHHHSS-HHHHHHHHHHHHHHHHT--------------------------------------